Protein AF-A0A9E5N6B1-F1 (afdb_monomer_lite)

Radius of gyration: 19.18 Å; chains: 1; bounding box: 41×28×54 Å

Secondary structure (DSSP, 8-state):
-----HHHHHHHHHHHT--HHHHHHHHHHTTT-HHHHHHHHHHHHHHHHHHHHHHHHHHHHHHHTT--EEEEEETTEEEEEEE--TTHHHHHHHHHHHTT-S-EEEEEEPPP--

Foldseek 3Di:
DPPQDVVLLVVLCVVPVDDSVLSVVLCVVLVNDSVSSNVVSVVVVVVLVVVLVVVLVVLVVLLVVQQQWKFKDAPPDRDDIQGCPNDPVSSVVVSVVVSPHDDIDIDTDHDDDD

Sequence (114 aa):
METHDMALVDEIRRRMDATYSEALAGLEEGQGDLLKALAVIEEKRKSAASEQAELIDRIFNMAEQGVKALRVRVGHRFVKEVPVCSGAFGSILAAFLVGFLGEISLEAIKGEQD

Structure (mmCIF, N/CA/C/O backbone):
data_AF-A0A9E5N6B1-F1
#
_entry.id   AF-A0A9E5N6B1-F1
#
loop_
_atom_site.group_PDB
_atom_site.id
_atom_site.type_symbol
_atom_site.label_atom_id
_atom_site.label_alt_id
_atom_site.label_comp_id
_atom_site.label_asym_id
_atom_site.label_entity_id
_atom_site.label_seq_id
_atom_site.pdbx_PDB_ins_code
_atom_site.Cartn_x
_atom_site.Cartn_y
_atom_site.Cartn_z
_atom_site.occupancy
_atom_site.B_iso_or_equiv
_atom_site.auth_seq_id
_atom_site.auth_comp_id
_atom_site.auth_asym_id
_atom_site.auth_atom_id
_atom_site.pdbx_PDB_model_num
ATOM 1 N N . MET A 1 1 ? -9.533 12.305 22.577 1.00 43.09 1 MET A N 1
ATOM 2 C CA . MET A 1 1 ? -8.781 11.195 21.962 1.00 43.09 1 MET A CA 1
ATOM 3 C C . MET A 1 1 ? -9.793 10.093 21.756 1.00 43.09 1 MET A C 1
ATOM 5 O O . MET A 1 1 ? -10.296 9.584 22.752 1.00 43.09 1 MET A O 1
ATOM 9 N N . GLU A 1 2 ? -10.201 9.834 20.513 1.00 54.44 2 GLU A N 1
ATOM 10 C CA . GLU A 1 2 ? -11.031 8.659 20.240 1.00 54.44 2 GLU A CA 1
ATOM 11 C C . GLU A 1 2 ? -10.234 7.430 20.669 1.00 54.44 2 GLU A C 1
ATOM 13 O O . GLU A 1 2 ? -9.064 7.269 20.324 1.00 54.44 2 GLU A O 1
ATOM 18 N N . THR A 1 3 ? -10.825 6.644 21.563 1.00 58.38 3 THR A N 1
ATOM 19 C CA . THR A 1 3 ? -10.196 5.431 22.075 1.00 58.38 3 THR A CA 1
ATOM 20 C C . THR A 1 3 ? -10.501 4.358 21.048 1.00 58.38 3 THR A C 1
ATOM 22 O O . THR A 1 3 ? -11.538 3.710 21.123 1.00 58.38 3 THR A O 1
ATOM 25 N N . HIS A 1 4 ? -9.660 4.263 20.021 1.00 64.62 4 HIS A N 1
ATOM 26 C CA . HIS A 1 4 ? -9.823 3.243 18.994 1.00 64.62 4 HIS A CA 1
ATOM 27 C C . HIS A 1 4 ? -9.635 1.867 19.622 1.00 64.62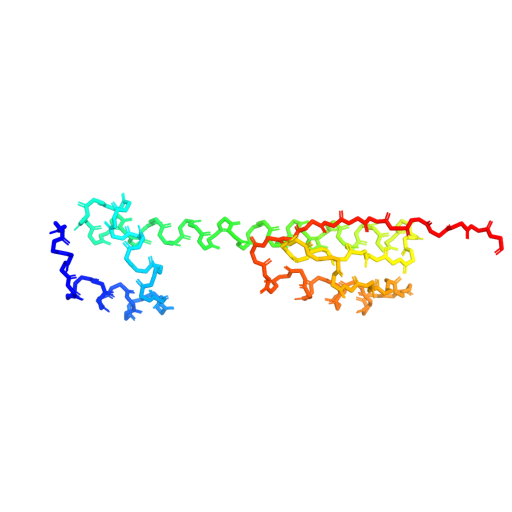 4 HIS A C 1
ATOM 29 O O . HIS A 1 4 ? -8.680 1.644 20.371 1.00 64.62 4 HIS A O 1
ATOM 35 N N . ASP A 1 5 ? -10.572 0.960 19.354 1.00 79.62 5 ASP A N 1
ATOM 36 C CA . ASP A 1 5 ? -10.542 -0.377 19.931 1.00 79.62 5 ASP A CA 1
ATOM 37 C C . ASP A 1 5 ? -9.375 -1.166 19.331 1.00 79.62 5 ASP A C 1
ATOM 39 O O . ASP A 1 5 ? -9.388 -1.577 18.166 1.00 79.62 5 ASP A O 1
ATOM 43 N N . MET A 1 6 ? -8.341 -1.365 20.145 1.00 86.69 6 MET A N 1
ATOM 44 C CA . MET A 1 6 ? -7.133 -2.079 19.753 1.00 86.69 6 MET A CA 1
ATOM 45 C C . MET A 1 6 ? -7.448 -3.509 19.293 1.00 86.69 6 MET A C 1
ATOM 47 O O . MET A 1 6 ? -6.778 -4.014 18.395 1.00 86.69 6 MET A O 1
ATOM 51 N N . ALA A 1 7 ? -8.517 -4.125 19.817 1.00 88.81 7 ALA A N 1
ATOM 52 C CA . ALA A 1 7 ? -8.953 -5.448 19.383 1.00 88.81 7 ALA A CA 1
ATOM 53 C C . ALA A 1 7 ? -9.439 -5.453 17.924 1.00 88.81 7 ALA A C 1
ATOM 55 O O . ALA A 1 7 ? -9.152 -6.396 17.186 1.00 88.81 7 ALA A O 1
ATOM 56 N N . LEU A 1 8 ? -10.131 -4.396 17.483 1.00 89.12 8 LEU A N 1
ATOM 57 C CA . LEU A 1 8 ? -10.583 -4.264 16.095 1.00 89.12 8 LEU A CA 1
ATOM 58 C C . LEU A 1 8 ? -9.406 -4.021 15.146 1.00 89.12 8 LEU A C 1
ATOM 60 O O . LEU A 1 8 ? -9.346 -4.614 14.070 1.00 89.12 8 LEU A O 1
ATOM 64 N N . VAL A 1 9 ? -8.437 -3.201 15.558 1.00 91.00 9 VAL A N 1
ATOM 65 C CA . VAL A 1 9 ? -7.218 -2.953 14.774 1.00 91.00 9 VAL A CA 1
ATOM 66 C C . VAL A 1 9 ? -6.401 -4.239 14.616 1.00 91.00 9 VAL A C 1
ATOM 68 O O . VAL A 1 9 ? -5.983 -4.570 13.505 1.00 91.00 9 VAL A O 1
ATOM 71 N N . ASP A 1 10 ? -6.212 -5.000 15.694 1.00 92.31 10 ASP A N 1
ATOM 72 C CA . ASP A 1 10 ? -5.508 -6.284 15.648 1.00 92.31 10 ASP A CA 1
ATOM 73 C C . ASP A 1 10 ? -6.259 -7.324 14.795 1.00 92.31 10 ASP A C 1
ATOM 75 O O . ASP A 1 10 ? -5.627 -8.094 14.065 1.00 92.31 10 ASP A O 1
ATOM 79 N N . GLU A 1 11 ? -7.597 -7.312 14.810 1.00 93.38 11 GLU A N 1
ATOM 80 C CA . GLU A 1 11 ? -8.420 -8.167 13.947 1.00 93.38 11 GLU A CA 1
ATOM 81 C C . GLU A 1 11 ? -8.191 -7.872 12.462 1.00 93.38 11 GLU A C 1
ATOM 83 O O . GLU A 1 11 ? -7.978 -8.796 11.670 1.00 93.38 11 GLU A O 1
ATOM 88 N N . ILE A 1 12 ? -8.188 -6.591 12.084 1.00 92.62 12 ILE A N 1
ATOM 89 C CA . ILE A 1 12 ? -7.936 -6.155 10.704 1.00 92.62 12 ILE A CA 1
ATOM 90 C C . ILE A 1 12 ? -6.533 -6.571 10.265 1.00 92.62 12 ILE A C 1
ATOM 92 O O . ILE A 1 12 ? -6.375 -7.176 9.202 1.00 92.62 12 ILE A O 1
ATOM 96 N N . ARG A 1 13 ? -5.517 -6.307 11.097 1.00 94.06 13 ARG A N 1
ATOM 97 C CA . ARG A 1 13 ? -4.127 -6.698 10.818 1.00 94.06 13 ARG A CA 1
ATOM 98 C C . ARG A 1 13 ? -4.008 -8.193 10.568 1.00 94.06 13 ARG A C 1
ATOM 100 O O . ARG A 1 13 ? -3.388 -8.596 9.592 1.00 94.06 13 ARG A O 1
ATOM 107 N N . ARG A 1 14 ? -4.630 -9.011 11.420 1.00 92.81 14 ARG A N 1
ATOM 108 C CA . ARG A 1 14 ? -4.590 -10.471 11.310 1.00 92.81 14 ARG A CA 1
ATOM 109 C C . ARG A 1 14 ? -5.271 -10.988 10.043 1.00 92.81 14 ARG A C 1
ATOM 111 O O . ARG A 1 14 ? -4.779 -11.945 9.455 1.00 92.81 14 ARG A O 1
ATOM 118 N N . ARG A 1 15 ? -6.397 -10.394 9.634 1.00 92.19 15 ARG A N 1
ATOM 119 C CA . ARG A 1 15 ? -7.147 -10.834 8.442 1.00 92.19 15 ARG A CA 1
ATOM 120 C C . ARG A 1 15 ? -6.524 -10.383 7.130 1.00 92.19 15 ARG A C 1
ATOM 122 O O . ARG A 1 15 ? -6.600 -11.119 6.153 1.00 92.19 15 ARG A O 1
ATOM 129 N N . MET A 1 16 ? -5.952 -9.184 7.110 1.00 88.81 16 MET A N 1
ATOM 130 C CA . MET A 1 16 ? -5.507 -8.530 5.877 1.00 88.81 16 MET A CA 1
ATOM 131 C C . MET A 1 16 ? -3.987 -8.464 5.738 1.00 88.81 16 MET A C 1
ATOM 133 O O . MET A 1 16 ? -3.507 -7.931 4.741 1.00 88.81 16 MET A O 1
ATOM 137 N N . ASP A 1 17 ? -3.230 -8.945 6.727 1.00 90.50 17 ASP A N 1
ATOM 138 C CA . ASP A 1 17 ? -1.786 -8.702 6.841 1.00 90.50 17 ASP A CA 1
ATOM 139 C C . ASP A 1 17 ? -1.463 -7.203 6.682 1.00 90.50 17 ASP A C 1
ATOM 141 O O . ASP A 1 17 ? -0.654 -6.767 5.865 1.00 90.50 17 ASP A O 1
ATOM 145 N N . ALA A 1 18 ? -2.238 -6.374 7.384 1.00 88.81 18 ALA A N 1
ATOM 146 C CA . ALA A 1 18 ? -2.144 -4.922 7.304 1.00 88.81 18 ALA A CA 1
ATOM 147 C C . ALA A 1 18 ? -1.165 -4.364 8.341 1.00 88.81 18 ALA A C 1
ATOM 149 O O . ALA A 1 18 ? -0.962 -4.920 9.425 1.00 88.81 18 ALA A O 1
ATOM 150 N N . THR A 1 19 ? -0.577 -3.208 8.036 1.00 90.38 19 THR A N 1
ATOM 151 C CA . THR A 1 19 ? 0.179 -2.440 9.038 1.00 90.38 19 THR A CA 1
ATOM 152 C C . THR A 1 19 ? -0.766 -1.787 10.055 1.00 90.38 19 THR A C 1
ATOM 154 O O . THR A 1 19 ? -1.971 -1.698 9.836 1.00 90.38 19 THR A O 1
ATOM 157 N N . TYR A 1 20 ? -0.246 -1.327 11.202 1.00 88.00 20 TYR A N 1
ATOM 158 C CA . TYR A 1 20 ? -1.079 -0.671 12.226 1.00 88.00 20 TYR A CA 1
ATOM 159 C C . TYR A 1 20 ? -1.674 0.627 11.678 1.00 88.00 20 TYR A C 1
ATOM 161 O O . TYR A 1 20 ? -2.830 0.924 11.941 1.00 88.00 20 TYR A O 1
ATOM 169 N N . SER A 1 21 ? -0.904 1.354 10.866 1.00 87.12 21 SER A N 1
ATOM 170 C CA . SER A 1 21 ? -1.354 2.557 10.171 1.00 87.12 21 SER A CA 1
ATOM 171 C C . SER A 1 21 ? -2.458 2.271 9.155 1.00 87.12 21 SER A C 1
ATOM 173 O O . SER A 1 21 ? -3.449 2.989 9.141 1.00 87.12 21 SER A O 1
ATOM 175 N N . GLU A 1 22 ? -2.325 1.221 8.336 1.00 87.50 22 GLU A N 1
ATOM 176 C CA . GLU A 1 22 ? -3.380 0.833 7.386 1.00 87.50 22 GLU A CA 1
ATOM 177 C C . GLU A 1 22 ? -4.660 0.408 8.107 1.00 87.50 22 GLU A C 1
ATOM 179 O O . GLU A 1 22 ? -5.749 0.840 7.739 1.00 87.50 22 GLU A O 1
ATOM 184 N N . ALA A 1 23 ? -4.527 -0.420 9.146 1.00 89.25 23 ALA A N 1
ATOM 185 C CA . ALA A 1 23 ? -5.661 -0.907 9.919 1.00 89.25 23 ALA A CA 1
ATOM 186 C C . ALA A 1 23 ? -6.385 0.230 10.654 1.00 89.25 23 ALA A C 1
ATOM 188 O O . ALA A 1 23 ? -7.612 0.264 10.665 1.00 89.25 23 ALA A O 1
ATOM 189 N N . LEU A 1 24 ? -5.634 1.180 11.219 1.00 90.31 24 LEU A N 1
ATOM 190 C CA . LEU A 1 24 ? -6.189 2.357 11.877 1.00 90.31 24 LEU A CA 1
ATOM 191 C C . LEU A 1 24 ? -6.921 3.267 10.887 1.00 90.31 24 LEU A C 1
ATOM 193 O O . LEU A 1 24 ? -8.072 3.613 11.126 1.00 90.31 24 LEU A O 1
ATOM 197 N N . ALA A 1 25 ? -6.290 3.597 9.757 1.00 89.50 25 ALA A N 1
ATOM 198 C CA . ALA A 1 25 ? -6.902 4.437 8.730 1.00 89.50 25 ALA A CA 1
ATOM 199 C C . ALA A 1 25 ? -8.177 3.798 8.157 1.00 89.50 25 ALA A C 1
ATOM 201 O O . ALA A 1 25 ? -9.191 4.471 7.985 1.00 89.50 25 ALA A O 1
ATOM 202 N N . GLY A 1 26 ? -8.155 2.483 7.914 1.00 89.69 26 GLY A N 1
ATOM 203 C CA . GLY A 1 26 ? -9.342 1.743 7.494 1.00 89.69 26 GLY A CA 1
ATOM 204 C C . GLY A 1 26 ? -10.454 1.782 8.541 1.00 89.69 26 GLY A C 1
ATOM 205 O O . GLY A 1 26 ? -11.616 1.945 8.182 1.00 89.69 26 GLY A O 1
ATOM 206 N N . LEU A 1 27 ? -10.119 1.673 9.830 1.00 90.56 27 LEU A N 1
ATOM 207 C CA . LEU A 1 27 ? -11.101 1.724 10.915 1.00 90.56 27 LEU A CA 1
ATOM 208 C C . LEU A 1 27 ? -11.709 3.123 11.095 1.00 90.56 27 LEU A C 1
ATOM 210 O O . LEU A 1 27 ? -12.917 3.231 11.308 1.00 90.56 27 LEU A O 1
ATOM 214 N N . GLU A 1 28 ? -10.904 4.178 10.967 1.00 89.88 28 GLU A N 1
ATOM 215 C CA . GLU A 1 28 ? -11.364 5.572 11.004 1.00 89.88 28 GLU A CA 1
AT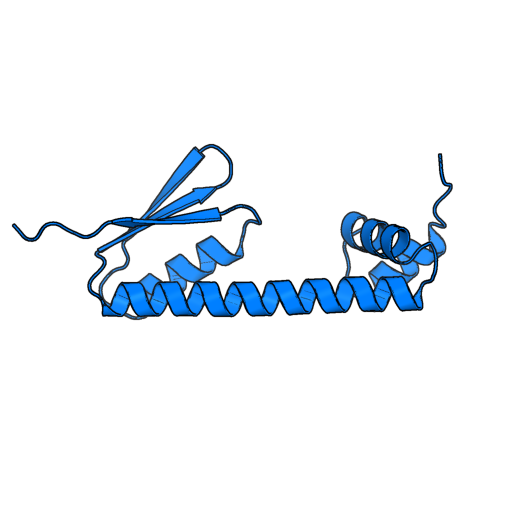OM 216 C C . GLU A 1 28 ? -12.307 5.879 9.832 1.00 89.88 28 GLU A C 1
ATOM 218 O O . GLU A 1 28 ? -13.410 6.389 10.032 1.00 89.88 28 GLU A O 1
ATOM 223 N N . GLU A 1 29 ? -11.934 5.491 8.611 1.00 90.38 29 GLU A N 1
ATOM 224 C CA . GLU A 1 29 ? -12.776 5.666 7.419 1.00 90.38 29 GLU A CA 1
ATOM 225 C C . GLU A 1 29 ? -14.023 4.773 7.444 1.00 90.38 29 GLU A C 1
ATOM 227 O O . GLU A 1 29 ? -15.100 5.176 7.001 1.00 90.38 29 GLU A O 1
ATOM 232 N N . GLY A 1 30 ? -13.899 3.580 8.026 1.00 88.62 30 GLY A N 1
ATOM 233 C CA . GLY A 1 30 ? -15.004 2.669 8.308 1.00 88.62 30 GLY A CA 1
ATOM 234 C C . GLY A 1 30 ? -15.916 3.132 9.448 1.00 88.62 30 GLY A C 1
ATOM 235 O O . GLY A 1 30 ? -16.917 2.467 9.711 1.00 88.62 30 GLY A O 1
ATOM 236 N N . GLN A 1 31 ? -15.606 4.255 10.111 1.00 87.06 31 GLN A N 1
ATOM 237 C CA . GLN A 1 31 ? -16.345 4.804 11.256 1.00 87.06 31 GLN A CA 1
ATOM 238 C C . GLN A 1 31 ? -16.524 3.784 12.394 1.00 87.06 31 GLN A C 1
ATOM 240 O O . GLN A 1 31 ? -17.592 3.682 12.997 1.00 87.06 31 GLN A O 1
ATOM 245 N N . GLY A 1 32 ? -15.488 2.984 12.659 1.00 83.69 32 GLY A N 1
ATOM 246 C CA . GLY A 1 32 ? -15.503 1.945 13.693 1.00 83.69 32 GLY A CA 1
ATOM 247 C C . GLY A 1 32 ? -16.213 0.640 13.302 1.00 83.69 32 GLY A C 1
ATOM 248 O O . GLY A 1 32 ? -16.269 -0.281 14.115 1.00 83.69 32 GLY A O 1
ATOM 249 N N . ASP A 1 33 ? -16.731 0.517 12.077 1.00 90.25 33 ASP A N 1
ATOM 250 C CA . ASP A 1 33 ? -17.291 -0.732 11.550 1.00 90.25 33 ASP A CA 1
ATOM 251 C C . ASP A 1 33 ? -16.187 -1.589 10.911 1.00 90.25 33 ASP A C 1
ATOM 253 O O . ASP A 1 33 ? -15.559 -1.199 9.923 1.00 90.25 33 ASP A O 1
ATOM 257 N N . LEU A 1 34 ? -15.975 -2.787 11.464 1.00 89.19 34 LEU A N 1
ATOM 258 C CA . LEU A 1 34 ? -14.954 -3.730 11.007 1.00 89.19 34 LEU A CA 1
ATOM 259 C C . LEU A 1 34 ? -15.124 -4.126 9.534 1.00 89.19 34 LEU A C 1
ATOM 261 O O . LEU A 1 34 ? -14.139 -4.216 8.806 1.00 89.19 34 LEU A O 1
ATOM 265 N N . LEU A 1 35 ? -16.352 -4.387 9.082 1.00 91.69 35 LEU A N 1
ATOM 266 C CA . LEU A 1 35 ? -16.589 -4.850 7.716 1.00 91.69 35 LEU A CA 1
ATOM 267 C C . LEU A 1 35 ? -16.335 -3.723 6.715 1.00 91.69 35 LEU A C 1
ATOM 269 O O . LEU A 1 35 ? -15.711 -3.951 5.679 1.00 91.69 35 LEU A O 1
ATOM 273 N N . LYS A 1 36 ? -16.766 -2.500 7.046 1.00 91.62 36 LYS A N 1
ATOM 274 C CA . LYS A 1 36 ? -16.466 -1.322 6.221 1.00 91.62 36 LYS A CA 1
ATOM 275 C C . LYS A 1 36 ? -14.969 -1.043 6.177 1.00 91.62 36 LYS A C 1
ATOM 277 O O . LYS A 1 36 ? -14.448 -0.784 5.099 1.00 91.62 36 LYS A O 1
ATOM 282 N N . ALA A 1 37 ? -14.275 -1.159 7.307 1.00 92.31 37 ALA A N 1
ATOM 283 C CA . ALA A 1 37 ? -12.829 -0.974 7.370 1.00 92.31 37 ALA A CA 1
ATOM 284 C C . ALA A 1 37 ? -12.075 -1.955 6.460 1.00 92.31 37 ALA A C 1
ATOM 286 O O . ALA A 1 37 ? -11.170 -1.558 5.726 1.00 92.31 37 ALA A O 1
ATOM 287 N N . LEU A 1 38 ? -12.484 -3.228 6.457 1.00 91.38 38 LEU A N 1
ATOM 288 C CA . LEU A 1 38 ? -11.925 -4.242 5.561 1.00 91.38 38 LEU A CA 1
ATOM 289 C C . LEU A 1 38 ? -12.179 -3.899 4.086 1.00 91.38 38 LEU A C 1
ATOM 291 O O . LEU A 1 38 ? -11.245 -3.959 3.289 1.00 91.38 38 LEU A O 1
ATOM 295 N N . ALA A 1 39 ? -13.404 -3.488 3.739 1.00 92.31 39 ALA A N 1
ATOM 296 C CA . ALA A 1 39 ? -13.755 -3.100 2.372 1.00 92.31 39 ALA A CA 1
ATOM 297 C C . ALA A 1 39 ? -12.946 -1.886 1.883 1.00 92.31 39 ALA A C 1
ATOM 299 O O . ALA A 1 39 ? -12.431 -1.901 0.768 1.00 92.31 39 ALA A O 1
ATOM 300 N N . VAL A 1 40 ? -12.761 -0.872 2.737 1.00 91.81 40 VAL A N 1
ATOM 301 C CA . VAL A 1 40 ? -11.943 0.314 2.434 1.00 91.81 40 VAL A CA 1
ATOM 302 C C . VAL A 1 40 ? -10.491 -0.075 2.151 1.00 91.81 40 VAL A C 1
ATOM 304 O O . VAL A 1 40 ? -9.906 0.375 1.165 1.00 91.81 40 VAL A O 1
ATOM 307 N N . ILE A 1 41 ? -9.895 -0.925 2.992 1.00 90.44 41 ILE A N 1
ATOM 308 C CA . ILE A 1 41 ? -8.509 -1.377 2.804 1.00 90.44 41 ILE A CA 1
ATOM 309 C C . ILE A 1 41 ? -8.376 -2.200 1.516 1.00 90.44 41 ILE A C 1
ATOM 311 O O . ILE A 1 41 ? -7.405 -2.028 0.775 1.00 90.44 41 ILE A O 1
ATOM 315 N N . GLU A 1 42 ? -9.342 -3.073 1.227 1.00 89.31 42 GLU A N 1
ATOM 316 C CA . GLU A 1 42 ? -9.358 -3.874 0.001 1.00 89.31 42 GLU A CA 1
ATOM 317 C C . GLU A 1 42 ? -9.431 -2.991 -1.251 1.00 89.31 42 GLU A C 1
ATOM 319 O O . GLU A 1 42 ? -8.629 -3.151 -2.174 1.00 89.31 42 GLU A O 1
ATOM 324 N N . GLU A 1 43 ? -10.337 -2.014 -1.262 1.00 87.81 43 GLU A N 1
ATOM 325 C CA . GLU A 1 43 ? -10.517 -1.103 -2.389 1.00 87.81 43 GLU A CA 1
ATOM 326 C C . GLU A 1 43 ? -9.272 -0.241 -2.626 1.00 87.81 43 GLU A C 1
ATOM 328 O O . GLU A 1 43 ? -8.808 -0.124 -3.762 1.00 87.81 43 GLU A O 1
ATOM 333 N N . LYS A 1 44 ? -8.642 0.261 -1.557 1.00 84.56 44 LYS A N 1
ATOM 334 C CA . LYS A 1 44 ? -7.376 1.003 -1.652 1.00 84.56 44 LYS A CA 1
ATOM 335 C C . LYS A 1 44 ? -6.239 0.159 -2.214 1.00 84.56 44 LYS A C 1
ATOM 337 O O . LYS A 1 44 ? -5.509 0.629 -3.085 1.00 84.56 44 LYS A O 1
ATOM 342 N N . ARG A 1 45 ? -6.091 -1.092 -1.766 1.00 83.69 45 ARG A N 1
ATOM 343 C CA . ARG A 1 45 ? -5.067 -2.006 -2.301 1.00 83.69 45 ARG A CA 1
ATOM 344 C C . ARG A 1 45 ? -5.324 -2.340 -3.769 1.00 83.69 45 ARG A C 1
ATOM 346 O O . ARG A 1 45 ? -4.378 -2.409 -4.550 1.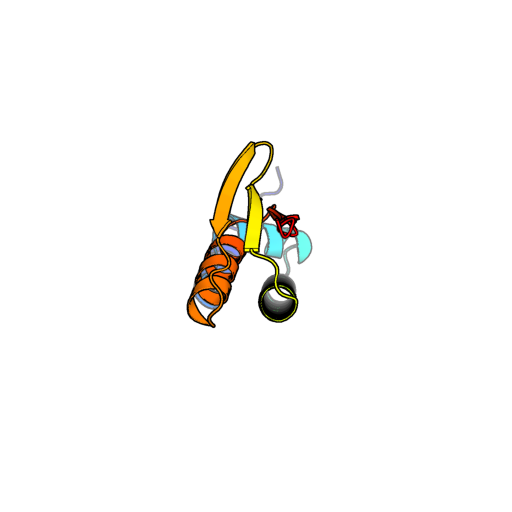00 83.69 45 ARG A O 1
ATOM 353 N N . LYS A 1 46 ? -6.590 -2.497 -4.163 1.00 78.94 46 LYS A N 1
ATOM 354 C CA . LYS A 1 46 ? -6.979 -2.739 -5.556 1.00 78.94 46 LYS A CA 1
ATOM 355 C C . LYS A 1 46 ? -6.711 -1.525 -6.451 1.00 78.94 46 LYS A C 1
ATOM 357 O O . LYS A 1 46 ? -6.164 -1.707 -7.537 1.00 78.94 46 LYS A O 1
ATOM 362 N N . SER A 1 47 ? -7.036 -0.313 -5.994 1.00 75.44 47 SER A N 1
ATOM 363 C CA . SER A 1 47 ? -6.717 0.929 -6.717 1.00 75.44 47 SER A CA 1
ATOM 364 C C . SER A 1 47 ? -5.208 1.091 -6.874 1.00 75.44 47 SER A C 1
ATOM 366 O O . SER A 1 47 ? -4.726 1.270 -7.987 1.00 75.44 47 SER A O 1
ATOM 368 N N . ALA A 1 48 ? -4.444 0.897 -5.795 1.00 73.94 48 ALA A N 1
ATOM 369 C CA . ALA A 1 48 ? -2.987 0.981 -5.835 1.00 73.94 48 ALA A CA 1
ATOM 370 C C . ALA A 1 48 ? -2.366 -0.039 -6.807 1.00 73.94 48 ALA A C 1
ATOM 372 O O . ALA A 1 48 ? -1.449 0.301 -7.551 1.00 73.94 48 ALA A O 1
ATOM 373 N N . ALA A 1 49 ? -2.874 -1.275 -6.850 1.00 71.88 49 ALA A N 1
ATOM 374 C CA . ALA A 1 49 ? -2.417 -2.281 -7.808 1.00 71.88 49 ALA A CA 1
ATOM 375 C C . ALA A 1 49 ? -2.743 -1.900 -9.266 1.00 71.88 49 ALA A C 1
ATOM 377 O O . ALA A 1 49 ? -1.920 -2.113 -10.156 1.00 71.88 49 ALA A O 1
ATOM 378 N N . SER A 1 50 ? -3.919 -1.310 -9.510 1.00 73.81 50 SER A N 1
ATOM 379 C CA . SER A 1 50 ? -4.321 -0.798 -10.829 1.00 73.81 50 SER A CA 1
ATOM 380 C C . SER A 1 50 ? -3.426 0.355 -11.287 1.00 73.81 50 SER A C 1
ATOM 382 O O . SER A 1 50 ? -2.921 0.345 -12.406 1.00 73.81 50 SER A O 1
ATOM 384 N N . GLU A 1 51 ? -3.182 1.328 -10.412 1.00 73.00 51 GLU A N 1
ATOM 385 C CA . GLU A 1 51 ? -2.316 2.478 -10.690 1.00 73.00 51 GLU A CA 1
ATOM 386 C C . GLU A 1 51 ? -0.867 2.042 -10.950 1.00 73.00 51 GLU A C 1
ATOM 388 O O . GLU A 1 51 ? -0.213 2.555 -11.861 1.00 73.00 51 GLU A O 1
ATOM 393 N N . GLN A 1 52 ? -0.373 1.049 -10.202 1.00 70.19 52 GLN A N 1
ATOM 394 C CA . GLN A 1 52 ? 0.936 0.442 -10.447 1.00 70.19 52 GLN A CA 1
ATOM 395 C C . GLN A 1 52 ? 1.004 -0.220 -11.826 1.00 70.19 52 GLN A C 1
ATOM 397 O O . GLN A 1 52 ? 1.985 -0.013 -12.538 1.00 70.19 52 GLN A O 1
ATOM 402 N N . ALA A 1 53 ? -0.024 -0.969 -12.235 1.00 72.25 53 ALA A N 1
ATOM 403 C CA . ALA A 1 53 ? -0.065 -1.592 -13.558 1.00 72.25 53 ALA A CA 1
ATOM 404 C C . ALA A 1 53 ? -0.040 -0.545 -14.689 1.00 72.25 53 ALA A C 1
ATOM 406 O O . ALA A 1 53 ? 0.762 -0.662 -15.614 1.00 72.25 53 ALA A O 1
ATOM 407 N N . GLU A 1 54 ? -0.822 0.533 -14.574 1.00 75.00 54 GLU A N 1
ATOM 408 C CA . GLU A 1 54 ? -0.809 1.624 -15.560 1.00 75.00 54 GLU A CA 1
ATOM 409 C C . GLU A 1 54 ? 0.548 2.342 -15.639 1.00 75.00 54 GLU A C 1
ATOM 411 O O . GLU A 1 54 ? 1.002 2.723 -16.723 1.00 75.00 54 GLU A O 1
ATOM 416 N N . LEU A 1 55 ? 1.217 2.540 -14.499 1.00 73.44 55 LEU A N 1
ATOM 417 C CA . LEU A 1 55 ? 2.561 3.121 -14.447 1.00 73.44 55 LEU A CA 1
ATOM 418 C C . LEU A 1 55 ? 3.588 2.237 -15.158 1.00 73.44 55 LEU A C 1
ATOM 420 O O . LEU A 1 55 ? 4.424 2.749 -15.907 1.00 73.44 55 LEU A O 1
ATOM 424 N N . ILE A 1 56 ? 3.507 0.923 -14.955 1.00 72.31 56 ILE A N 1
ATOM 425 C CA . ILE A 1 56 ? 4.366 -0.061 -15.615 1.00 72.31 56 ILE A CA 1
ATOM 426 C C . ILE A 1 56 ? 4.164 -0.004 -17.135 1.00 72.31 56 ILE A C 1
ATOM 428 O O . ILE A 1 56 ? 5.143 0.128 -17.875 1.00 72.31 56 ILE A O 1
ATOM 432 N N . ASP A 1 57 ? 2.916 -0.001 -17.604 1.00 75.69 57 ASP A N 1
ATOM 433 C CA . ASP A 1 57 ? 2.599 0.075 -19.034 1.00 75.69 57 ASP A CA 1
ATOM 434 C C . ASP A 1 57 ? 3.103 1.377 -19.671 1.00 75.69 57 ASP A C 1
ATOM 436 O O . ASP A 1 57 ? 3.642 1.372 -20.780 1.00 75.69 57 ASP A O 1
ATOM 440 N N . ARG A 1 58 ? 3.007 2.515 -18.970 1.00 75.62 58 ARG A N 1
ATOM 441 C CA . ARG A 1 58 ? 3.585 3.785 -19.447 1.00 75.62 58 ARG A CA 1
ATOM 442 C C . ARG A 1 58 ? 5.100 3.699 -19.617 1.00 75.62 58 ARG A C 1
ATOM 444 O O . ARG A 1 58 ? 5.622 4.225 -20.598 1.00 75.62 58 ARG A O 1
ATOM 451 N N . ILE A 1 59 ? 5.802 3.037 -18.699 1.00 72.25 59 ILE A N 1
ATOM 452 C CA . ILE A 1 59 ? 7.258 2.855 -18.773 1.00 72.25 59 ILE A CA 1
ATOM 453 C C . ILE A 1 59 ? 7.637 1.971 -19.968 1.00 72.25 59 ILE A C 1
ATOM 455 O O . ILE A 1 59 ? 8.567 2.316 -20.700 1.00 72.25 59 ILE A O 1
ATOM 459 N N . PHE A 1 60 ? 6.909 0.875 -20.208 1.00 71.56 60 PHE A N 1
ATOM 460 C CA . PHE A 1 60 ? 7.122 0.028 -21.388 1.00 71.56 60 PHE A CA 1
ATOM 461 C C . PHE A 1 60 ? 6.872 0.791 -22.695 1.00 71.56 60 PHE A C 1
ATOM 463 O O . PHE A 1 60 ? 7.725 0.769 -23.580 1.00 71.56 60 PHE A O 1
ATOM 470 N N . ASN A 1 61 ? 5.784 1.560 -22.778 1.00 73.25 61 ASN A N 1
ATOM 471 C CA . ASN A 1 61 ? 5.494 2.402 -23.942 1.00 73.25 61 ASN A CA 1
ATOM 472 C C . ASN A 1 61 ? 6.592 3.453 -24.199 1.00 73.25 61 ASN A C 1
ATOM 474 O O . ASN A 1 61 ? 6.973 3.691 -25.344 1.00 73.25 61 ASN A O 1
ATOM 478 N N . MET A 1 62 ? 7.143 4.079 -23.152 1.00 71.12 62 MET A N 1
ATOM 479 C CA . MET A 1 62 ? 8.258 5.028 -23.295 1.00 71.12 62 MET A CA 1
ATOM 480 C C . MET A 1 62 ? 9.537 4.347 -23.804 1.00 71.12 62 MET A C 1
ATOM 482 O O . MET A 1 62 ? 10.259 4.930 -24.616 1.00 71.12 62 MET A O 1
ATOM 486 N N . ALA A 1 63 ? 9.808 3.115 -23.365 1.00 67.00 63 ALA A N 1
ATOM 487 C CA . ALA A 1 63 ? 10.934 2.327 -23.859 1.00 67.00 63 ALA A CA 1
ATOM 488 C C . ALA A 1 63 ? 10.797 2.020 -25.362 1.00 67.00 63 ALA A C 1
ATOM 490 O O . ALA A 1 63 ? 11.764 2.173 -26.109 1.00 67.00 63 ALA A O 1
ATOM 491 N N . GLU A 1 64 ? 9.595 1.658 -25.823 1.00 66.44 64 GLU A N 1
ATOM 492 C CA . GLU A 1 64 ? 9.305 1.415 -27.246 1.00 66.44 64 GLU A CA 1
ATOM 493 C C . GLU A 1 64 ? 9.431 2.682 -28.107 1.00 66.44 64 GLU A C 1
ATOM 495 O O . GLU A 1 64 ? 9.827 2.613 -29.269 1.00 66.44 64 GLU A O 1
ATOM 500 N N . GLN A 1 65 ? 9.170 3.858 -27.529 1.00 67.75 65 GLN A N 1
ATOM 501 C CA . GLN A 1 65 ? 9.286 5.158 -28.201 1.00 67.75 65 GLN A CA 1
ATOM 502 C C . GLN A 1 65 ? 10.726 5.708 -28.270 1.00 67.75 65 GLN A C 1
ATOM 504 O O . GLN A 1 65 ? 10.935 6.832 -28.734 1.00 67.75 65 GLN A O 1
ATOM 509 N N . GLY A 1 66 ? 11.731 4.939 -27.835 1.00 64.25 66 GLY A N 1
ATOM 510 C CA . GLY A 1 66 ? 13.146 5.315 -27.945 1.00 64.25 66 GLY A CA 1
ATOM 511 C C . GLY A 1 66 ? 13.634 6.294 -26.871 1.00 64.25 66 GLY A C 1
ATOM 512 O O . GLY A 1 66 ? 14.626 6.998 -27.079 1.00 64.25 66 GLY A O 1
ATOM 513 N N . VAL A 1 67 ? 12.956 6.364 -25.721 1.00 66.12 67 VAL A N 1
ATOM 514 C CA . VAL A 1 67 ? 13.422 7.134 -24.556 1.00 66.12 67 VAL A CA 1
ATOM 515 C C . VAL A 1 67 ? 14.673 6.465 -23.971 1.00 66.12 67 VAL A C 1
ATOM 517 O O . VAL A 1 67 ? 14.653 5.278 -23.664 1.00 66.12 67 VAL A O 1
ATOM 520 N N . LYS A 1 68 ? 15.769 7.223 -23.801 1.00 67.69 68 LYS A N 1
ATOM 521 C CA . LYS A 1 68 ? 17.056 6.693 -23.297 1.00 67.69 68 LYS A CA 1
ATOM 522 C C . LYS A 1 68 ? 17.095 6.535 -21.777 1.00 67.69 68 LYS A C 1
ATOM 524 O O . LYS A 1 68 ? 17.804 5.665 -21.275 1.00 67.69 68 LYS A O 1
ATOM 529 N N . ALA A 1 69 ? 16.392 7.388 -21.033 1.00 68.31 69 ALA A N 1
ATOM 530 C CA . ALA A 1 69 ? 16.440 7.388 -19.575 1.00 68.31 69 ALA A CA 1
ATOM 531 C C . ALA A 1 69 ? 15.164 7.955 -18.945 1.00 68.31 69 ALA A C 1
ATOM 533 O O . ALA A 1 69 ? 14.530 8.870 -19.479 1.00 68.31 69 ALA A O 1
ATOM 534 N N . LEU A 1 70 ? 14.825 7.422 -17.771 1.00 70.69 70 LEU A N 1
ATOM 535 C CA . LEU A 1 70 ? 13.783 7.935 -16.892 1.00 70.69 70 LEU A CA 1
ATOM 536 C C . LEU A 1 70 ? 14.428 8.608 -15.690 1.00 70.69 70 LEU A C 1
ATOM 538 O O . LEU A 1 70 ? 15.287 8.032 -15.017 1.00 70.69 70 LEU A O 1
ATOM 542 N N . ARG A 1 71 ? 13.984 9.825 -15.389 1.00 70.44 71 ARG A N 1
ATOM 543 C CA . ARG A 1 71 ? 14.358 10.508 -14.157 1.00 70.44 71 ARG A CA 1
ATOM 544 C C . ARG A 1 71 ? 13.276 10.265 -13.114 1.00 70.44 71 ARG A C 1
ATOM 546 O O . ARG A 1 71 ? 12.128 10.662 -13.299 1.00 70.44 71 ARG A O 1
ATOM 553 N N . VAL A 1 72 ? 13.660 9.610 -12.021 1.00 66.81 72 VAL A N 1
ATOM 554 C CA . VAL A 1 72 ? 12.761 9.275 -10.913 1.00 66.81 72 VAL A CA 1
ATOM 555 C C . VAL A 1 72 ? 12.951 10.302 -9.799 1.00 66.81 72 VAL A C 1
ATOM 557 O O . VAL A 1 72 ? 14.035 10.426 -9.211 1.00 66.81 72 VAL A O 1
ATOM 560 N N . ARG A 1 73 ? 11.890 11.061 -9.511 1.00 63.72 73 ARG A N 1
ATOM 561 C CA . ARG A 1 73 ? 11.822 11.965 -8.357 1.00 63.72 73 ARG A CA 1
ATOM 562 C C . ARG A 1 73 ? 11.112 11.250 -7.217 1.00 63.72 73 ARG A C 1
ATOM 564 O O . ARG A 1 73 ? 10.023 10.748 -7.433 1.00 63.72 73 ARG A O 1
ATOM 571 N N . VAL A 1 74 ? 11.712 11.229 -6.031 1.00 58.44 74 VAL A N 1
ATOM 572 C CA . VAL A 1 74 ? 11.113 10.650 -4.819 1.00 58.44 74 VAL A CA 1
ATOM 573 C C . VAL A 1 74 ? 11.009 11.777 -3.792 1.00 58.44 74 VAL A C 1
ATOM 575 O O . VAL A 1 74 ? 12.035 12.289 -3.328 1.00 58.44 74 VAL A O 1
ATOM 578 N N . GLY A 1 75 ? 9.786 12.217 -3.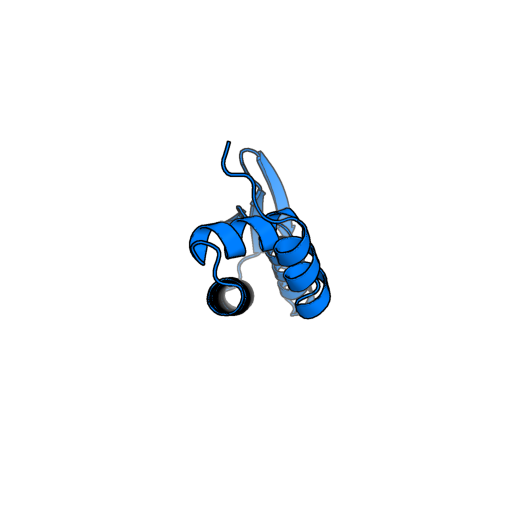480 1.00 65.88 75 GLY A N 1
ATOM 579 C CA . GLY A 1 75 ? 9.547 13.388 -2.626 1.00 65.88 75 GLY A CA 1
ATOM 580 C C . GLY A 1 75 ? 10.165 14.678 -3.198 1.00 65.88 75 GLY A C 1
ATOM 581 O O . GLY A 1 75 ? 9.949 15.030 -4.356 1.00 65.88 75 GLY A O 1
ATOM 582 N N . HIS A 1 76 ? 10.981 15.387 -2.405 1.00 54.50 76 HIS A N 1
ATOM 583 C CA . HIS A 1 76 ? 11.613 16.664 -2.796 1.00 54.50 76 HIS A CA 1
ATOM 584 C C . HIS A 1 76 ? 13.026 16.553 -3.394 1.00 54.50 76 HIS A C 1
ATOM 586 O O . HIS A 1 76 ? 13.669 17.576 -3.642 1.00 54.50 76 HIS A O 1
ATOM 592 N N . ARG A 1 77 ? 13.546 15.344 -3.637 1.00 47.62 77 ARG A N 1
ATOM 593 C CA . ARG A 1 77 ? 14.852 15.162 -4.292 1.00 47.62 77 ARG A CA 1
ATOM 594 C C . ARG A 1 77 ? 14.696 14.362 -5.580 1.00 47.62 77 ARG A C 1
ATOM 596 O O . ARG A 1 77 ? 13.979 13.368 -5.641 1.00 47.62 77 ARG A O 1
ATOM 603 N N . PHE A 1 78 ? 15.394 14.794 -6.626 1.00 52.88 78 PHE A N 1
ATOM 604 C CA . PHE A 1 78 ? 15.656 13.942 -7.782 1.00 52.88 78 PHE A CA 1
ATOM 605 C C . PHE A 1 78 ? 16.689 12.917 -7.344 1.00 52.88 78 PHE A C 1
ATOM 607 O O . PHE A 1 78 ? 17.811 13.291 -7.004 1.00 52.88 78 PHE A O 1
ATOM 614 N N . VAL A 1 79 ? 16.286 11.653 -7.247 1.00 60.09 79 VAL A N 1
ATOM 615 C CA . VAL A 1 79 ? 17.123 10.661 -6.568 1.00 60.09 79 VAL A CA 1
ATOM 616 C C . VAL A 1 79 ? 17.967 9.887 -7.568 1.00 60.09 79 VAL A C 1
ATOM 618 O O . VAL A 1 79 ? 19.146 9.685 -7.285 1.00 60.09 79 VAL A O 1
ATOM 621 N N . LYS A 1 80 ? 17.438 9.497 -8.739 1.00 60.50 80 LYS A N 1
ATOM 622 C CA . LYS A 1 80 ? 18.213 8.731 -9.730 1.00 60.50 80 LYS A CA 1
ATOM 623 C C . LYS A 1 80 ? 17.733 8.923 -11.168 1.00 60.50 80 LYS A C 1
ATOM 625 O O . LYS A 1 80 ? 16.537 9.013 -11.436 1.00 60.50 80 LYS A O 1
ATOM 630 N N . GLU A 1 81 ? 18.697 8.932 -12.083 1.00 65.50 81 GLU A N 1
ATOM 631 C CA . GLU A 1 81 ? 18.483 8.707 -13.511 1.00 65.50 81 GLU A CA 1
ATOM 632 C C . GLU A 1 81 ? 18.664 7.213 -13.788 1.00 65.50 81 GLU A C 1
ATOM 634 O O . GLU A 1 81 ? 19.696 6.633 -13.445 1.00 65.50 81 GLU A O 1
ATOM 639 N N . VAL A 1 82 ? 17.633 6.580 -14.339 1.00 68.81 82 VAL A N 1
ATOM 640 C CA . VAL A 1 82 ? 17.632 5.156 -14.671 1.00 68.81 82 VAL A CA 1
ATOM 641 C C . VAL A 1 82 ? 17.676 5.048 -16.192 1.00 68.81 82 VAL A C 1
ATOM 643 O O . VAL A 1 82 ? 16.705 5.442 -16.845 1.00 68.81 82 VAL A O 1
ATOM 646 N N . PRO A 1 83 ? 18.779 4.557 -16.785 1.00 63.06 83 PRO A N 1
ATOM 647 C CA . PRO A 1 83 ? 18.839 4.347 -18.220 1.00 63.06 83 PRO A CA 1
ATOM 648 C C . PRO A 1 83 ? 17.823 3.272 -18.605 1.00 63.06 83 PRO A C 1
ATOM 650 O O . PRO A 1 83 ? 17.879 2.135 -18.131 1.00 63.06 83 PRO A O 1
ATOM 653 N N . VAL A 1 84 ? 16.900 3.634 -19.489 1.00 66.56 84 VAL A N 1
ATOM 654 C CA . VAL A 1 84 ? 15.993 2.690 -20.135 1.00 66.56 84 VAL A CA 1
ATOM 655 C C . VAL A 1 84 ? 16.776 2.123 -21.312 1.00 66.56 84 VAL A C 1
ATOM 657 O O . VAL A 1 84 ? 16.612 2.526 -22.459 1.00 66.56 84 VAL A O 1
ATOM 660 N N . CYS A 1 85 ? 17.748 1.256 -21.009 1.00 56.91 85 CYS A N 1
AT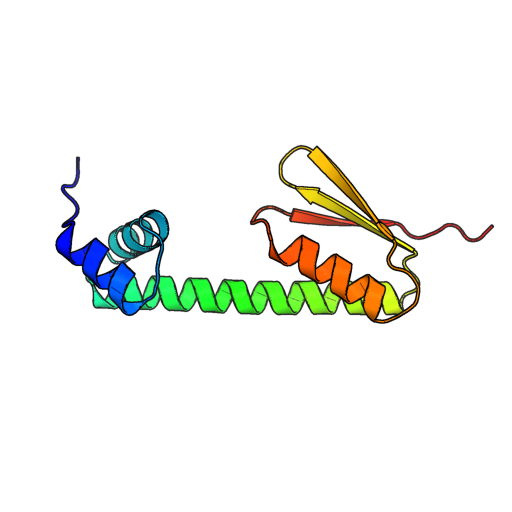OM 661 C CA . CYS A 1 85 ? 18.486 0.546 -22.048 1.00 56.91 85 CYS A CA 1
ATOM 662 C C . CYS A 1 85 ? 17.478 -0.183 -22.941 1.00 56.91 85 CYS A C 1
ATOM 664 O O . CYS A 1 85 ? 16.537 -0.789 -22.433 1.00 56.91 85 CYS A O 1
ATOM 666 N N . SER A 1 86 ? 17.694 -0.106 -24.252 1.00 53.97 86 SER A N 1
ATOM 667 C CA . SER A 1 86 ? 16.848 -0.617 -25.335 1.00 53.97 86 SER A CA 1
ATOM 668 C C . SER A 1 86 ? 16.666 -2.143 -25.283 1.00 53.97 86 SER A C 1
ATOM 670 O O . SER A 1 86 ? 17.231 -2.885 -26.084 1.00 53.97 86 SER A O 1
ATOM 672 N N . GLY A 1 87 ? 15.902 -2.615 -24.302 1.00 58.88 87 GLY A N 1
ATOM 673 C CA . GLY A 1 87 ? 15.533 -4.004 -24.074 1.00 58.88 87 GLY A CA 1
ATOM 674 C C . GLY A 1 87 ? 14.597 -4.120 -22.868 1.00 58.88 87 GLY A C 1
ATOM 675 O O . GLY A 1 87 ? 14.662 -3.312 -21.943 1.00 58.88 87 GLY A O 1
ATOM 676 N N . ALA A 1 88 ? 13.745 -5.149 -22.851 1.00 57.31 88 ALA A N 1
ATOM 677 C CA . ALA A 1 88 ? 12.711 -5.355 -21.825 1.00 57.31 88 ALA A CA 1
ATOM 678 C C . ALA A 1 88 ? 13.235 -5.342 -20.371 1.00 57.31 88 ALA A C 1
ATOM 680 O O . ALA A 1 88 ? 12.494 -5.054 -19.439 1.00 57.31 88 ALA A O 1
ATOM 681 N N . PHE A 1 89 ? 14.526 -5.613 -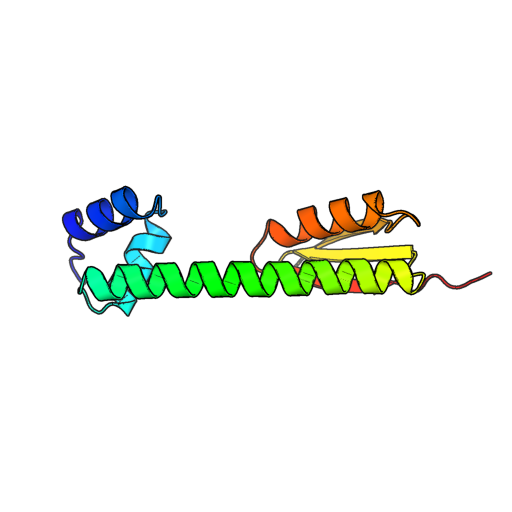20.159 1.00 59.16 89 PHE A N 1
ATOM 682 C CA . PHE A 1 89 ? 15.154 -5.567 -18.837 1.00 59.16 89 PHE A CA 1
ATOM 683 C C . PHE A 1 89 ? 15.290 -4.151 -18.253 1.00 59.16 89 PHE A C 1
ATOM 685 O O . PHE A 1 89 ? 15.184 -3.989 -17.037 1.00 59.16 89 PHE A O 1
ATOM 692 N N . GLY A 1 90 ? 15.513 -3.125 -19.084 1.00 64.75 90 GLY A N 1
ATOM 693 C CA . GLY A 1 90 ? 15.681 -1.744 -18.613 1.00 64.75 90 GLY A CA 1
ATOM 694 C C . GLY A 1 90 ? 14.373 -1.143 -18.096 1.00 64.75 90 GLY A C 1
ATOM 695 O O . GLY A 1 90 ? 14.349 -0.498 -17.047 1.00 64.75 90 GLY A O 1
ATOM 696 N N . SER A 1 91 ? 13.269 -1.421 -18.791 1.00 66.56 91 SER A N 1
ATOM 697 C CA . SER A 1 91 ? 11.927 -0.985 -18.401 1.00 66.56 91 SER A CA 1
ATOM 698 C C . SER A 1 91 ? 11.419 -1.704 -17.149 1.00 66.56 91 SER A C 1
ATOM 700 O O . SER A 1 91 ? 10.846 -1.048 -16.284 1.00 66.56 91 SER A O 1
ATOM 702 N N . ILE A 1 92 ? 11.699 -3.005 -16.983 1.00 66.56 92 ILE A N 1
ATOM 703 C CA . ILE A 1 92 ? 11.337 -3.756 -15.764 1.00 66.56 92 ILE A CA 1
ATOM 704 C C . ILE A 1 92 ? 12.041 -3.184 -14.525 1.00 66.56 92 ILE A C 1
ATOM 706 O O . ILE A 1 92 ? 11.407 -2.988 -13.490 1.00 66.56 92 ILE A O 1
ATOM 710 N N . LEU A 1 93 ? 13.340 -2.875 -14.617 1.00 66.62 93 LEU A N 1
ATOM 711 C CA . LEU A 1 93 ? 14.083 -2.274 -13.502 1.00 66.62 93 LEU A CA 1
ATOM 712 C C . LEU A 1 93 ? 13.566 -0.873 -13.151 1.00 66.62 93 LEU A C 1
ATOM 714 O O . LEU A 1 93 ? 13.466 -0.536 -11.971 1.00 66.62 93 LEU A O 1
ATOM 718 N N . ALA A 1 94 ? 13.204 -0.067 -14.152 1.00 67.81 94 ALA A N 1
ATOM 719 C CA . ALA A 1 94 ? 12.599 1.242 -13.925 1.00 67.81 94 ALA A CA 1
ATOM 720 C C . ALA A 1 94 ? 11.212 1.127 -13.268 1.00 67.81 94 ALA A C 1
ATOM 722 O O . ALA A 1 94 ? 10.951 1.810 -12.281 1.00 67.81 94 ALA A O 1
ATOM 723 N N . ALA A 1 95 ? 10.362 0.216 -13.749 1.00 66.50 95 ALA A N 1
ATOM 724 C CA . ALA A 1 95 ? 9.066 -0.105 -13.152 1.00 66.50 95 ALA A CA 1
ATOM 725 C C . ALA A 1 95 ? 9.187 -0.538 -11.682 1.00 66.50 95 ALA A C 1
ATOM 727 O O . ALA A 1 95 ? 8.463 -0.035 -10.823 1.00 66.50 95 ALA A O 1
ATOM 728 N N . PHE A 1 96 ? 10.147 -1.412 -11.373 1.00 67.56 96 PHE A N 1
ATOM 729 C CA . PHE A 1 96 ? 10.376 -1.892 -10.010 1.00 67.56 96 PHE A CA 1
ATOM 730 C C . PHE A 1 96 ? 10.777 -0.764 -9.046 1.00 67.56 96 PHE A C 1
ATOM 732 O O . PHE A 1 96 ? 10.341 -0.737 -7.898 1.00 67.56 96 PHE A O 1
ATOM 739 N N . LEU A 1 97 ? 11.576 0.200 -9.514 1.00 64.94 97 LEU A N 1
ATOM 740 C CA . LEU A 1 97 ? 11.965 1.370 -8.720 1.00 64.94 97 LEU A CA 1
ATOM 741 C C . LEU A 1 97 ? 10.799 2.339 -8.477 1.00 64.94 97 LEU A C 1
ATOM 743 O O . LEU A 1 97 ? 10.793 3.033 -7.462 1.00 64.94 97 LEU A O 1
ATOM 747 N N . VAL A 1 98 ? 9.821 2.380 -9.383 1.00 62.94 98 VAL A N 1
ATOM 748 C CA . VAL A 1 98 ? 8.627 3.231 -9.269 1.00 62.94 98 VAL A CA 1
ATOM 749 C C . VAL A 1 98 ? 7.579 2.617 -8.344 1.00 62.94 98 VAL A C 1
ATOM 751 O O . VAL A 1 98 ? 6.951 3.341 -7.580 1.00 62.94 98 VAL A O 1
ATOM 754 N N . GLY A 1 99 ? 7.432 1.290 -8.337 1.00 59.78 99 GLY A N 1
ATOM 755 C CA . GLY A 1 99 ? 6.491 0.602 -7.448 1.00 59.78 99 GLY A CA 1
ATOM 756 C C . GLY A 1 99 ? 6.816 0.721 -5.951 1.00 59.78 99 GLY A C 1
ATOM 757 O O . GLY A 1 99 ? 5.974 0.388 -5.123 1.00 59.78 99 GLY A O 1
ATOM 758 N N . PHE A 1 100 ? 8.016 1.187 -5.582 1.00 57.69 100 PHE A N 1
ATOM 759 C CA . PHE A 1 100 ? 8.501 1.102 -4.202 1.00 57.69 100 PHE A CA 1
ATOM 760 C C . PHE A 1 100 ? 8.246 2.332 -3.313 1.00 57.69 100 PHE A C 1
ATOM 762 O O . PHE A 1 100 ? 8.445 2.220 -2.105 1.00 57.69 100 PHE A O 1
ATOM 769 N N . LEU A 1 101 ? 7.816 3.496 -3.816 1.00 48.81 101 LEU A N 1
ATOM 770 C CA . LEU A 1 101 ? 7.601 4.669 -2.949 1.00 48.81 101 LEU A CA 1
ATOM 771 C C . LEU A 1 101 ? 6.431 5.557 -3.401 1.00 48.81 101 LEU A C 1
ATOM 773 O O . LEU A 1 101 ? 6.383 6.018 -4.535 1.00 48.81 101 LEU A O 1
ATOM 777 N N . GLY A 1 102 ? 5.521 5.833 -2.464 1.00 51.50 102 GLY A N 1
ATOM 778 C CA . GLY A 1 102 ? 4.212 6.468 -2.666 1.00 51.50 102 GLY A CA 1
ATOM 779 C C . GLY A 1 102 ? 4.170 7.947 -3.065 1.00 51.50 102 GLY A C 1
ATOM 780 O O . GLY A 1 102 ? 3.120 8.551 -2.919 1.00 51.50 102 GLY A O 1
ATOM 781 N N . GLU A 1 103 ? 5.243 8.539 -3.590 1.00 53.56 103 GLU A N 1
ATOM 782 C CA . GLU A 1 103 ? 5.227 9.904 -4.145 1.00 53.56 103 GLU A CA 1
ATOM 783 C C . GLU A 1 103 ? 6.316 10.039 -5.218 1.00 53.56 103 GLU A C 1
ATOM 785 O O . GLU A 1 103 ? 7.391 10.606 -4.979 1.00 53.56 103 GLU A O 1
ATOM 790 N N . ILE A 1 104 ? 6.072 9.464 -6.401 1.00 57.34 104 ILE A N 1
ATOM 791 C CA . ILE A 1 104 ? 7.018 9.520 -7.519 1.00 57.34 104 ILE A CA 1
ATOM 792 C C . ILE A 1 104 ? 6.425 10.266 -8.712 1.00 57.34 104 ILE A C 1
ATOM 794 O O . ILE A 1 104 ? 5.347 9.944 -9.200 1.00 57.34 104 ILE A O 1
ATOM 798 N N . SER A 1 105 ? 7.170 11.254 -9.216 1.00 59.34 105 SER A N 1
ATOM 799 C CA . SER A 1 105 ? 6.919 11.881 -10.520 1.00 59.34 105 SER A CA 1
ATOM 800 C C . SER A 1 105 ? 7.941 11.377 -11.537 1.00 59.34 105 SER A C 1
ATOM 802 O O . SER A 1 105 ? 9.144 11.379 -11.258 1.00 59.34 105 SER A O 1
ATOM 804 N N . LEU A 1 106 ? 7.458 10.967 -12.711 1.00 60.44 106 LEU A N 1
ATOM 805 C CA . LEU A 1 106 ? 8.276 10.492 -13.826 1.00 60.44 106 LEU A CA 1
ATOM 806 C C . LEU A 1 106 ? 8.487 11.602 -14.855 1.00 60.44 106 LEU A C 1
ATOM 808 O O . LEU A 1 106 ? 7.525 12.178 -15.358 1.00 60.44 106 LEU A O 1
ATOM 812 N N . GLU A 1 107 ? 9.748 11.856 -15.204 1.00 66.38 107 GLU A N 1
ATOM 813 C CA . GLU A 1 107 ? 10.127 12.717 -16.327 1.00 66.38 107 GLU A CA 1
ATOM 814 C C . GLU A 1 107 ? 10.921 11.896 -17.351 1.00 66.38 107 GLU A C 1
ATOM 816 O O . GLU A 1 107 ? 11.954 11.301 -17.029 1.00 66.38 107 GLU A O 1
ATOM 821 N N . ALA A 1 108 ? 10.419 11.849 -18.587 1.00 64.56 108 ALA A N 1
ATOM 822 C CA . ALA A 1 108 ? 11.094 11.197 -19.702 1.00 64.56 108 ALA A CA 1
ATOM 823 C C . ALA A 1 108 ? 12.159 12.132 -20.284 1.00 64.56 108 ALA A C 1
ATOM 825 O O . ALA A 1 108 ? 11.852 13.258 -20.682 1.00 64.56 108 ALA A O 1
ATOM 826 N N . ILE A 1 109 ? 13.403 11.658 -20.372 1.00 68.31 109 ILE A N 1
ATOM 827 C CA . ILE A 1 109 ? 14.475 12.385 -21.051 1.00 68.31 109 ILE A CA 1
ATOM 828 C C . ILE A 1 109 ? 14.590 11.816 -22.462 1.00 68.31 109 ILE A C 1
ATOM 830 O O . ILE A 1 109 ? 15.068 10.696 -22.672 1.00 68.31 109 ILE A O 1
ATOM 834 N N . LYS A 1 110 ? 14.133 12.591 -23.448 1.00 56.91 110 LYS A N 1
ATOM 835 C CA . LYS A 1 110 ? 14.359 12.267 -24.856 1.00 56.91 110 LYS A CA 1
ATOM 836 C C . LYS A 1 110 ? 15.842 12.487 -25.146 1.00 56.91 110 LYS A C 1
ATOM 838 O O . LYS A 1 110 ? 16.350 13.584 -24.945 1.00 56.91 110 LYS A O 1
ATOM 843 N N . GLY A 1 111 ? 16.537 11.437 -25.573 1.00 50.31 111 GLY A N 1
ATOM 844 C CA . GLY A 1 111 ? 17.916 11.578 -26.021 1.00 50.31 111 GLY A CA 1
ATOM 845 C C . GLY A 1 111 ? 17.944 12.403 -27.301 1.00 50.31 111 GLY A C 1
ATOM 846 O O . GLY A 1 111 ? 17.311 12.014 -28.282 1.00 50.31 111 GLY A O 1
ATOM 847 N N . GLU A 1 112 ? 18.663 13.520 -27.286 1.00 45.88 112 GLU A N 1
ATOM 848 C CA . GLU A 1 112 ? 19.087 14.199 -28.508 1.00 45.88 112 GLU A CA 1
ATOM 849 C C . GLU A 1 112 ? 19.931 13.196 -29.311 1.00 45.88 112 GLU A C 1
ATOM 851 O O . GLU A 1 112 ? 20.828 12.538 -28.768 1.00 45.88 112 GLU A O 1
ATOM 856 N N . GLN A 1 113 ? 19.535 12.959 -30.562 1.00 41.00 113 GLN A N 1
ATOM 857 C CA . GLN A 1 113 ? 20.389 12.288 -31.529 1.00 41.00 113 GLN A CA 1
ATOM 858 C C . GLN A 1 113 ? 21.350 13.350 -32.049 1.00 41.00 113 GLN A C 1
ATOM 860 O O . GLN A 1 113 ? 20.928 14.183 -32.841 1.00 41.00 113 GLN A O 1
ATOM 865 N N . ASP A 1 114 ? 22.590 13.304 -31.573 1.00 34.72 114 ASP A N 1
ATOM 866 C CA . ASP A 1 114 ? 23.791 13.689 -32.317 1.00 34.72 114 ASP A CA 1
ATOM 867 C C . ASP A 1 114 ? 24.945 12.776 -31.873 1.00 34.72 114 ASP A C 1
ATOM 869 O O . ASP A 1 114 ? 25.089 12.547 -30.644 1.00 34.72 114 ASP A O 1
#

pLDDT: mean 72.8, std 14.5, range [34.72, 94.06]